Protein AF-A0A2V8DEV4-F1 (afdb_monomer)

Mean predicted aligned error: 8.41 Å

Foldseek 3Di:
DVVVVVVVVVVVVVVVVVVVVVVVVVVVVVVVVVVVVVVVVVVVVVVVVCVPCPVVLVVVQVVQQVQCCDPLALVDVRRQDDPRHGVVVLSCCLRPVQLVVCVSVVHDNVVSVVRSSVVRCPDPSVCVRCVVVD

Structure (mmCIF, N/CA/C/O backbone):
data_AF-A0A2V8DEV4-F1
#
_entry.id   AF-A0A2V8DEV4-F1
#
loop_
_atom_site.group_PDB
_atom_site.id
_atom_site.type_symbol
_atom_site.label_atom_id
_atom_site.label_alt_id
_atom_site.label_comp_id
_atom_site.label_asym_id
_atom_site.label_entity_id
_atom_site.label_seq_id
_atom_site.pdbx_PDB_ins_code
_atom_site.Cartn_x
_atom_site.Cartn_y
_atom_site.Cartn_z
_atom_site.occupancy
_atom_site.B_iso_or_equiv
_atom_site.auth_seq_id
_atom_site.auth_comp_id
_atom_site.auth_asym_id
_atom_site.auth_atom_id
_atom_site.pdbx_PDB_model_num
ATOM 1 N N . MET A 1 1 ? 35.719 10.342 -67.033 1.00 72.50 1 MET A N 1
ATOM 2 C CA . MET A 1 1 ? 36.147 10.046 -65.644 1.00 72.50 1 MET A CA 1
ATOM 3 C C . MET A 1 1 ? 35.084 10.422 -64.614 1.00 72.50 1 MET A C 1
ATOM 5 O O . MET A 1 1 ? 34.779 9.586 -63.777 1.00 72.50 1 MET A O 1
ATOM 9 N N . LEU A 1 2 ? 34.459 11.601 -64.723 1.00 83.81 2 LEU A N 1
ATOM 10 C CA . LEU A 1 2 ? 33.406 12.079 -63.811 1.00 83.81 2 LEU A CA 1
ATOM 11 C C . LEU A 1 2 ? 32.241 11.088 -63.595 1.00 83.81 2 LEU A C 1
ATOM 13 O O . LEU A 1 2 ? 31.864 10.823 -62.462 1.00 83.81 2 LEU A O 1
ATOM 17 N N . THR A 1 3 ? 31.722 10.475 -64.662 1.00 87.44 3 THR A N 1
ATOM 18 C CA . THR A 1 3 ? 30.605 9.511 -64.593 1.00 87.44 3 THR A CA 1
ATOM 19 C C . THR A 1 3 ? 30.926 8.253 -63.786 1.00 87.44 3 THR A C 1
ATOM 21 O O . THR A 1 3 ? 30.073 7.754 -63.060 1.00 87.44 3 THR A O 1
ATOM 24 N N . ARG A 1 4 ? 32.167 7.756 -63.863 1.00 85.31 4 ARG A N 1
ATOM 25 C CA . ARG A 1 4 ? 32.615 6.592 -63.079 1.00 85.31 4 ARG A CA 1
ATOM 26 C C . ARG A 1 4 ? 32.736 6.933 -61.595 1.00 85.31 4 ARG A C 1
ATOM 28 O O . ARG A 1 4 ? 32.325 6.138 -60.761 1.00 85.31 4 ARG A O 1
ATOM 35 N N . ILE A 1 5 ? 33.249 8.123 -61.278 1.00 88.44 5 ILE A N 1
ATOM 36 C CA . ILE A 1 5 ? 33.351 8.618 -59.897 1.00 88.44 5 ILE A CA 1
ATOM 37 C C . ILE A 1 5 ? 31.951 8.781 -59.294 1.00 88.44 5 ILE A C 1
ATOM 39 O O . ILE A 1 5 ? 31.715 8.334 -58.174 1.00 88.44 5 ILE A O 1
ATOM 43 N N . LEU A 1 6 ? 31.009 9.344 -60.059 1.00 90.06 6 LEU A N 1
ATOM 44 C CA . LEU A 1 6 ? 29.625 9.520 -59.620 1.00 90.06 6 LEU A CA 1
ATOM 45 C C . LEU A 1 6 ? 28.948 8.171 -59.325 1.00 90.06 6 LEU A C 1
ATOM 47 O O . LEU A 1 6 ? 28.357 8.005 -58.265 1.00 90.06 6 LEU A O 1
ATOM 51 N N . ALA A 1 7 ? 29.100 7.188 -60.219 1.00 90.69 7 ALA A N 1
ATOM 52 C CA . ALA A 1 7 ? 28.526 5.854 -60.038 1.00 90.69 7 ALA A CA 1
ATOM 53 C C . ALA A 1 7 ? 29.067 5.143 -58.784 1.00 90.69 7 ALA A C 1
ATOM 55 O O . ALA A 1 7 ? 28.300 4.538 -58.036 1.00 90.69 7 ALA A O 1
ATOM 56 N N . VAL A 1 8 ? 30.375 5.253 -58.522 1.00 91.69 8 VAL A N 1
ATOM 57 C CA . VAL A 1 8 ? 31.002 4.685 -57.317 1.00 91.69 8 VAL A CA 1
ATOM 58 C C . VAL A 1 8 ? 30.501 5.388 -56.054 1.00 91.69 8 VAL A C 1
ATOM 60 O O . VAL A 1 8 ? 30.149 4.718 -55.085 1.00 91.69 8 VAL A O 1
ATOM 63 N N . ALA A 1 9 ? 30.407 6.720 -56.066 1.00 92.56 9 ALA A N 1
ATOM 64 C CA . ALA A 1 9 ? 29.888 7.481 -54.932 1.00 92.56 9 ALA A CA 1
ATOM 65 C C . ALA A 1 9 ? 28.433 7.099 -54.605 1.00 92.56 9 ALA A C 1
ATOM 67 O O . ALA A 1 9 ? 28.107 6.861 -53.443 1.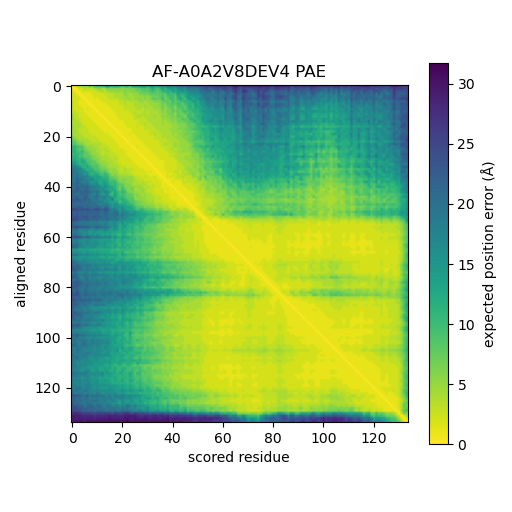00 92.56 9 ALA A O 1
ATOM 68 N N . THR A 1 10 ? 27.571 6.962 -55.618 1.00 93.44 10 THR A N 1
ATOM 69 C CA . THR A 1 10 ? 26.180 6.524 -55.429 1.00 93.44 10 THR A CA 1
ATOM 70 C C . THR A 1 10 ? 26.098 5.106 -54.864 1.00 93.44 10 THR A C 1
ATOM 72 O O . THR A 1 10 ? 25.320 4.870 -53.941 1.00 93.44 10 THR A O 1
ATOM 75 N N . ALA A 1 11 ? 26.916 4.171 -55.358 1.00 93.88 11 ALA A N 1
ATOM 76 C CA . ALA A 1 11 ? 26.943 2.800 -54.848 1.00 93.88 11 ALA A CA 1
ATOM 77 C C . ALA A 1 11 ? 27.377 2.736 -53.372 1.00 93.88 11 ALA A C 1
ATOM 79 O O . ALA A 1 11 ? 26.764 2.022 -52.578 1.00 93.88 11 ALA A O 1
ATOM 80 N N . LEU A 1 12 ? 28.388 3.521 -52.985 1.00 95.12 12 LEU A N 1
ATOM 81 C CA . LEU A 1 12 ? 28.853 3.605 -51.597 1.00 95.12 12 LEU A CA 1
ATOM 82 C C . LEU A 1 12 ? 27.796 4.214 -50.670 1.00 95.12 12 LEU A C 1
ATOM 84 O O . LEU A 1 12 ? 27.570 3.695 -49.578 1.00 95.12 12 LEU A O 1
ATOM 88 N N . LEU A 1 13 ? 27.115 5.276 -51.110 1.00 95.44 13 LEU A N 1
ATOM 89 C CA . LEU A 1 13 ? 26.024 5.883 -50.346 1.00 95.44 13 LEU A CA 1
ATOM 90 C C . LEU A 1 13 ? 24.847 4.916 -50.180 1.00 95.44 13 LEU A C 1
ATOM 92 O O . LEU A 1 13 ? 24.325 4.786 -49.077 1.00 95.44 13 LEU A O 1
ATOM 96 N N . ALA A 1 14 ? 24.466 4.190 -51.234 1.00 94.81 14 ALA A N 1
ATOM 97 C CA . ALA A 1 14 ? 23.411 3.182 -51.155 1.00 94.81 14 ALA A CA 1
ATOM 98 C C . ALA A 1 14 ? 23.776 2.055 -50.173 1.00 94.81 14 ALA A C 1
ATOM 100 O O . ALA A 1 14 ? 22.964 1.693 -49.321 1.00 94.81 14 ALA A O 1
ATOM 101 N N . ALA A 1 15 ? 25.014 1.552 -50.229 1.00 94.75 15 ALA A N 1
ATOM 102 C CA . ALA A 1 15 ? 25.507 0.548 -49.288 1.00 94.75 15 ALA A CA 1
ATOM 103 C C . ALA A 1 15 ? 25.506 1.065 -47.838 1.00 94.75 15 ALA A C 1
ATOM 105 O O . ALA A 1 15 ? 25.095 0.346 -46.925 1.00 94.75 15 ALA A O 1
ATOM 106 N N . LEU A 1 16 ? 25.903 2.325 -47.624 1.00 95.56 16 LEU A N 1
ATOM 107 C CA . LEU A 1 16 ? 25.873 2.963 -46.309 1.00 95.56 16 LEU A CA 1
ATOM 108 C C . LEU A 1 16 ? 24.441 3.095 -45.773 1.00 95.56 16 LEU A C 1
ATOM 110 O O . LEU A 1 16 ? 24.205 2.781 -44.608 1.00 95.56 16 LEU A O 1
ATOM 114 N N . VAL A 1 17 ? 23.481 3.504 -46.608 1.00 95.88 17 VAL A N 1
ATOM 115 C CA . VAL A 1 17 ? 22.063 3.619 -46.224 1.00 95.88 17 VAL A CA 1
ATOM 116 C C . VAL A 1 17 ? 21.491 2.257 -45.837 1.00 95.88 17 VAL A C 1
ATOM 118 O O . VAL A 1 17 ? 20.860 2.144 -44.788 1.00 95.88 17 VAL A O 1
ATOM 121 N N . VAL A 1 18 ? 21.757 1.208 -46.621 1.00 94.69 18 VAL A N 1
ATOM 122 C CA . VAL A 1 18 ? 21.321 -0.162 -46.295 1.00 94.69 18 VAL A CA 1
ATOM 123 C C . VAL A 1 18 ? 21.946 -0.636 -44.980 1.00 94.69 18 VAL A C 1
ATOM 125 O O . VAL A 1 18 ? 21.253 -1.189 -44.125 1.00 94.69 18 VAL A O 1
ATOM 128 N N . HIS A 1 19 ? 23.238 -0.372 -44.771 1.00 94.75 19 HIS A N 1
ATOM 129 C CA . HIS A 1 19 ? 23.916 -0.710 -43.523 1.00 94.75 19 HIS A CA 1
ATOM 130 C C . HIS A 1 19 ? 23.305 0.022 -42.317 1.00 94.75 19 HIS A C 1
ATOM 132 O O . HIS A 1 19 ? 23.041 -0.599 -41.286 1.00 94.75 19 HIS A O 1
ATOM 138 N N . GLN A 1 20 ? 23.031 1.323 -42.446 1.00 93.94 20 GLN A N 1
ATOM 139 C CA . GLN A 1 20 ? 22.394 2.111 -41.390 1.00 93.94 20 GLN A CA 1
ATOM 140 C C . GLN A 1 20 ? 20.964 1.649 -41.108 1.00 93.94 20 GLN A C 1
ATOM 142 O O . GLN A 1 20 ? 20.600 1.510 -39.942 1.00 93.94 20 GLN A O 1
ATOM 147 N N . TYR A 1 21 ? 20.178 1.350 -42.141 1.00 94.38 21 TYR A N 1
ATOM 148 C CA . TYR A 1 21 ? 18.816 0.840 -41.995 1.00 94.38 21 TYR A CA 1
ATOM 149 C C . TYR A 1 21 ? 18.790 -0.470 -41.198 1.00 94.38 21 TYR A C 1
ATOM 151 O O . TYR A 1 21 ? 18.071 -0.581 -40.203 1.00 94.38 21 T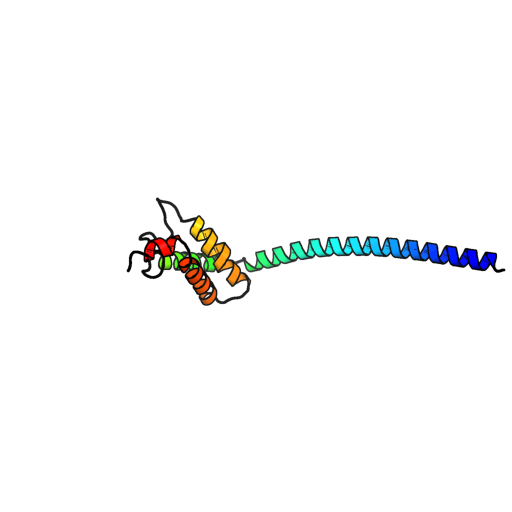YR A O 1
ATOM 159 N N . ASN A 1 22 ? 19.654 -1.421 -41.562 1.00 95.00 22 ASN A N 1
ATOM 160 C CA . ASN A 1 22 ? 19.776 -2.695 -40.854 1.00 95.00 22 ASN A CA 1
ATOM 161 C C . ASN A 1 22 ? 20.258 -2.502 -39.410 1.00 95.00 22 ASN A C 1
ATOM 163 O O . ASN A 1 22 ? 19.738 -3.133 -38.490 1.00 95.00 22 ASN A O 1
ATOM 167 N N . ARG A 1 23 ? 21.217 -1.594 -39.185 1.00 95.69 23 ARG A N 1
ATOM 168 C CA . ARG A 1 23 ? 21.706 -1.268 -37.839 1.00 95.69 23 ARG A CA 1
ATOM 169 C C . ARG A 1 23 ? 20.600 -0.676 -36.966 1.00 95.69 23 ARG A C 1
ATOM 171 O O . ARG A 1 23 ? 20.472 -1.079 -35.815 1.00 95.69 23 ARG A O 1
ATOM 178 N N . ILE A 1 24 ? 19.786 0.234 -37.501 1.00 94.50 24 ILE A N 1
ATOM 179 C CA . ILE A 1 24 ? 18.646 0.822 -36.782 1.00 94.50 24 ILE A CA 1
ATOM 180 C C . ILE A 1 24 ? 17.601 -0.251 -36.467 1.00 94.50 24 ILE A C 1
ATOM 182 O O . ILE A 1 24 ? 17.105 -0.294 -35.343 1.00 94.50 24 ILE A O 1
ATOM 186 N N . GLY A 1 25 ? 17.297 -1.137 -37.420 1.00 93.38 25 GLY A N 1
ATOM 187 C CA . GLY A 1 25 ? 16.401 -2.273 -37.196 1.00 93.38 25 GLY A CA 1
ATOM 188 C C . GLY A 1 25 ? 16.878 -3.162 -36.045 1.00 93.38 25 GLY A C 1
ATOM 189 O O . GLY A 1 25 ? 16.132 -3.399 -35.097 1.00 93.38 25 GLY A O 1
ATOM 190 N N . ASN A 1 26 ? 18.151 -3.562 -36.070 1.00 94.62 26 ASN A N 1
ATOM 191 C CA . ASN A 1 26 ? 18.749 -4.380 -35.013 1.00 94.62 26 ASN A CA 1
ATOM 192 C C . ASN A 1 26 ? 18.761 -3.673 -33.652 1.00 94.62 26 ASN A C 1
ATOM 194 O O . ASN A 1 26 ? 18.438 -4.295 -32.644 1.00 94.62 26 ASN A O 1
ATOM 198 N N . LEU A 1 27 ? 19.091 -2.379 -33.608 1.00 94.06 27 LEU A N 1
ATOM 199 C CA . LEU A 1 27 ? 19.072 -1.602 -32.365 1.00 94.06 27 LEU A CA 1
ATOM 200 C C . LEU A 1 27 ? 17.662 -1.517 -31.771 1.00 94.06 27 LEU A C 1
ATOM 202 O O . LEU A 1 27 ? 17.499 -1.689 -30.568 1.00 94.06 27 LEU A O 1
ATOM 206 N N . ARG A 1 28 ? 16.632 -1.312 -32.601 1.00 94.62 28 ARG A N 1
ATOM 207 C CA . ARG A 1 28 ? 15.234 -1.296 -32.142 1.00 94.62 28 ARG A CA 1
ATOM 208 C C . ARG A 1 28 ? 14.812 -2.638 -31.548 1.00 94.62 28 ARG A C 1
ATOM 210 O O . ARG A 1 28 ? 14.166 -2.655 -30.506 1.00 94.62 28 ARG A O 1
ATOM 217 N N . LEU A 1 29 ? 15.210 -3.747 -32.174 1.00 93.88 29 LEU A N 1
ATOM 218 C CA . LEU A 1 29 ? 14.944 -5.088 -31.646 1.00 93.88 29 LEU A CA 1
ATOM 219 C C . LEU A 1 29 ? 15.658 -5.330 -30.309 1.00 93.88 29 LEU A C 1
ATOM 221 O O . LEU A 1 29 ? 15.059 -5.884 -29.392 1.00 93.88 29 LEU A O 1
ATOM 225 N N . GLN A 1 30 ? 16.910 -4.883 -30.174 1.00 94.00 30 GLN A N 1
ATOM 226 C CA . GLN A 1 30 ? 17.661 -4.994 -28.921 1.00 94.00 30 GLN A CA 1
ATOM 227 C C . GLN A 1 30 ? 17.034 -4.170 -27.793 1.00 94.00 30 GLN A C 1
ATOM 229 O O . GLN A 1 30 ? 16.939 -4.672 -26.679 1.00 94.00 30 GLN A O 1
ATOM 234 N N . ILE A 1 31 ? 16.572 -2.947 -28.077 1.00 93.94 31 ILE A N 1
ATOM 235 C CA . ILE A 1 31 ? 15.875 -2.105 -27.091 1.00 93.94 31 ILE A CA 1
ATOM 236 C C . ILE A 1 31 ? 14.588 -2.790 -26.628 1.00 93.94 31 ILE A C 1
ATOM 238 O O . ILE A 1 31 ? 14.403 -2.964 -25.430 1.00 93.94 31 ILE A O 1
ATOM 242 N N . ALA A 1 32 ? 13.749 -3.261 -27.556 1.00 92.88 32 ALA A N 1
ATOM 243 C CA . ALA A 1 32 ? 12.507 -3.949 -27.203 1.00 92.88 32 ALA A CA 1
ATOM 244 C C . ALA A 1 32 ? 12.761 -5.209 -26.351 1.00 92.88 32 ALA A C 1
ATOM 246 O O . ALA A 1 32 ? 12.056 -5.464 -25.375 1.00 92.88 32 ALA A O 1
ATOM 247 N N . ALA A 1 33 ? 13.798 -5.986 -26.684 1.00 92.88 33 ALA A N 1
ATOM 248 C CA . ALA A 1 33 ? 14.194 -7.152 -25.900 1.00 92.88 33 ALA A CA 1
ATOM 249 C C . ALA A 1 33 ? 14.741 -6.773 -24.511 1.00 92.88 33 ALA A C 1
ATOM 251 O O . ALA A 1 33 ? 14.443 -7.454 -23.529 1.00 92.88 33 ALA A O 1
ATOM 252 N N . ALA A 1 34 ? 15.518 -5.690 -24.417 1.00 91.81 34 ALA A N 1
ATOM 253 C CA . ALA A 1 34 ? 16.065 -5.187 -23.160 1.00 91.81 34 ALA A CA 1
ATOM 254 C C . ALA A 1 34 ? 14.976 -4.622 -22.236 1.00 91.81 34 ALA A C 1
ATOM 256 O O . ALA A 1 34 ? 15.014 -4.859 -21.035 1.00 91.81 34 ALA A O 1
ATOM 257 N N . GLU A 1 35 ? 13.978 -3.923 -22.773 1.00 90.69 35 GLU A N 1
ATOM 258 C CA . GLU A 1 35 ? 12.831 -3.439 -21.997 1.00 90.69 35 GLU A CA 1
ATOM 259 C C . GLU A 1 35 ? 12.000 -4.605 -21.445 1.00 90.69 35 GLU A C 1
ATOM 261 O O . GLU A 1 35 ? 11.638 -4.613 -20.266 1.00 90.69 35 GLU A O 1
ATOM 266 N N . ALA A 1 36 ? 11.750 -5.628 -22.269 1.00 89.19 36 ALA A N 1
ATOM 267 C CA . ALA A 1 36 ? 11.038 -6.827 -21.839 1.00 89.19 36 ALA A CA 1
ATOM 268 C C . ALA A 1 36 ? 11.796 -7.581 -20.731 1.00 89.19 36 ALA A C 1
ATOM 270 O O . ALA A 1 36 ? 11.193 -7.989 -19.735 1.00 89.19 36 ALA A O 1
ATOM 271 N N . SER A 1 37 ? 13.117 -7.740 -20.869 1.00 90.94 37 SER A N 1
ATOM 272 C CA . SER A 1 37 ? 13.939 -8.409 -19.856 1.00 90.94 37 SER A CA 1
ATOM 273 C C . SER A 1 37 ? 14.062 -7.584 -18.575 1.00 90.94 37 SER A C 1
ATOM 275 O O . SER A 1 37 ? 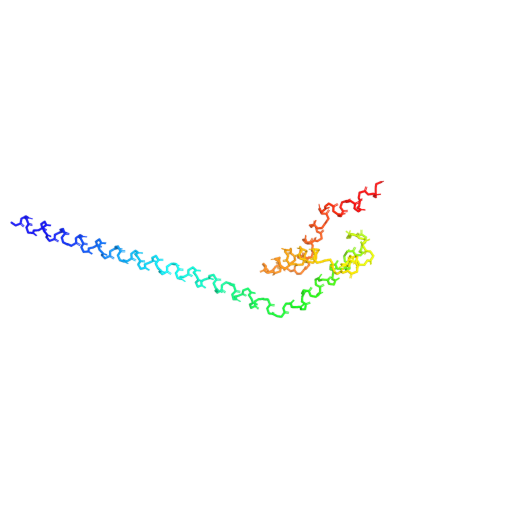13.924 -8.146 -17.490 1.00 90.94 37 SER A O 1
ATOM 277 N N . ALA A 1 38 ? 14.223 -6.263 -18.679 1.00 89.56 38 ALA A N 1
ATOM 278 C CA . ALA A 1 38 ? 14.249 -5.358 -17.534 1.00 89.56 38 ALA A CA 1
ATOM 279 C C . ALA A 1 38 ? 12.932 -5.407 -16.746 1.00 89.56 38 ALA A C 1
ATOM 281 O O . ALA A 1 38 ? 12.953 -5.471 -15.519 1.00 89.56 38 ALA A O 1
ATOM 282 N N . GLY A 1 39 ? 11.783 -5.454 -17.431 1.00 88.25 39 GLY A N 1
ATOM 283 C CA . GLY A 1 39 ? 10.480 -5.599 -16.780 1.00 88.25 39 GLY A CA 1
ATOM 284 C C . GLY A 1 39 ? 10.330 -6.919 -16.016 1.00 88.25 39 GLY A C 1
ATOM 285 O O . GLY A 1 39 ? 9.811 -6.935 -14.899 1.00 88.25 39 GLY A O 1
ATOM 286 N N . LEU A 1 40 ? 10.810 -8.029 -16.586 1.00 88.94 40 LEU A N 1
ATOM 287 C CA . LEU A 1 40 ? 10.814 -9.333 -15.914 1.00 88.94 40 LEU A CA 1
ATOM 288 C C . LEU A 1 40 ? 11.765 -9.355 -14.710 1.00 88.94 40 LEU A C 1
ATOM 290 O O . LEU A 1 40 ? 11.379 -9.827 -13.644 1.00 88.94 40 LEU A O 1
ATOM 294 N N . GLN A 1 41 ? 12.969 -8.800 -14.856 1.00 89.94 41 GLN A N 1
ATOM 295 C CA . GLN A 1 41 ? 13.951 -8.700 -13.773 1.00 89.94 41 GLN A CA 1
ATOM 296 C C . GLN A 1 41 ? 13.441 -7.824 -12.627 1.00 89.94 41 GLN A C 1
ATOM 298 O O . GLN A 1 41 ? 13.548 -8.216 -11.471 1.00 89.94 41 GLN A O 1
ATOM 303 N N . ALA A 1 42 ? 12.820 -6.682 -12.930 1.00 87.94 42 ALA A N 1
ATOM 304 C CA . ALA A 1 42 ? 12.224 -5.818 -11.915 1.00 87.94 42 ALA A CA 1
ATOM 305 C C . ALA A 1 42 ? 11.137 -6.549 -11.112 1.00 87.94 42 ALA A C 1
ATOM 307 O O . ALA A 1 42 ? 11.098 -6.443 -9.890 1.00 87.94 42 ALA A O 1
ATOM 308 N N . ARG A 1 43 ? 10.281 -7.337 -11.776 1.00 85.75 43 ARG A N 1
ATOM 309 C CA . ARG A 1 43 ? 9.264 -8.152 -11.089 1.00 85.75 43 ARG A CA 1
ATOM 310 C C . ARG A 1 43 ? 9.877 -9.252 -10.229 1.00 85.75 43 ARG A C 1
ATOM 312 O O . ARG A 1 43 ? 9.378 -9.476 -9.134 1.00 85.75 43 ARG A O 1
ATOM 319 N N . ALA A 1 44 ? 10.933 -9.909 -10.706 1.00 87.50 44 ALA A N 1
ATOM 320 C CA . ALA A 1 44 ? 11.647 -10.923 -9.935 1.00 87.50 44 ALA A CA 1
ATOM 321 C C . ALA A 1 44 ? 12.265 -10.319 -8.667 1.00 87.50 44 ALA A C 1
ATOM 323 O O . ALA A 1 44 ? 12.030 -10.829 -7.584 1.00 87.50 44 ALA A O 1
ATOM 324 N N . LEU A 1 45 ? 12.931 -9.166 -8.777 1.00 87.38 45 LEU A N 1
ATOM 325 C CA . LEU A 1 45 ? 13.484 -8.454 -7.620 1.00 87.38 45 LEU A CA 1
ATOM 326 C C . LEU A 1 45 ? 12.405 -8.060 -6.603 1.00 87.38 45 LEU A C 1
ATOM 328 O O . LEU A 1 45 ? 12.622 -8.170 -5.399 1.00 87.38 45 LEU A O 1
ATOM 332 N N . VAL A 1 46 ? 11.233 -7.615 -7.071 1.00 85.00 46 VAL A N 1
ATOM 333 C CA . VAL A 1 46 ? 10.099 -7.339 -6.179 1.00 85.00 46 VAL A CA 1
ATOM 334 C C . VAL A 1 46 ? 9.611 -8.629 -5.517 1.00 85.00 46 VAL A C 1
ATOM 336 O O . VAL A 1 46 ? 9.424 -8.632 -4.306 1.00 85.00 46 VAL A O 1
ATOM 339 N N . ALA A 1 47 ? 9.447 -9.725 -6.260 1.00 84.19 47 ALA A N 1
ATOM 340 C CA . ALA A 1 47 ? 9.031 -11.010 -5.696 1.00 84.19 47 ALA A CA 1
ATOM 341 C C . ALA A 1 47 ? 10.025 -11.529 -4.642 1.00 84.19 47 ALA A C 1
ATOM 343 O O . ALA A 1 47 ? 9.600 -11.910 -3.555 1.00 84.19 47 ALA A O 1
ATOM 344 N N . ASP A 1 48 ? 11.327 -11.442 -4.914 1.00 85.38 48 ASP A N 1
ATOM 345 C CA . ASP A 1 48 ? 12.387 -11.799 -3.967 1.00 85.38 48 ASP A CA 1
ATOM 346 C C . ASP A 1 48 ? 12.334 -10.905 -2.718 1.00 85.38 48 ASP A C 1
ATOM 348 O O . ASP A 1 48 ? 12.466 -11.384 -1.596 1.00 85.38 48 ASP A O 1
ATOM 352 N N . SER A 1 49 ? 12.047 -9.605 -2.875 1.00 80.62 49 SER A N 1
ATOM 353 C CA . SER A 1 49 ? 11.866 -8.697 -1.729 1.00 80.62 49 SER A CA 1
ATOM 354 C C . SER A 1 49 ? 10.636 -9.026 -0.870 1.00 80.62 49 SER A C 1
ATOM 356 O O . SER A 1 49 ? 10.572 -8.632 0.299 1.00 80.62 49 SER A O 1
ATOM 358 N N . MET A 1 50 ? 9.660 -9.744 -1.443 1.00 82.19 50 MET A N 1
ATOM 359 C CA . MET A 1 50 ? 8.465 -10.216 -0.743 1.00 82.19 50 MET A CA 1
ATOM 360 C C . MET A 1 50 ? 8.690 -11.544 -0.011 1.00 82.19 50 MET A C 1
ATOM 362 O O . MET A 1 50 ? 7.885 -11.903 0.855 1.00 82.19 50 MET A O 1
ATOM 366 N N . GLU A 1 51 ? 9.771 -12.268 -0.308 1.00 80.56 51 GLU A N 1
ATOM 367 C CA . GLU A 1 51 ? 10.100 -13.506 0.389 1.00 80.56 51 GLU A CA 1
ATOM 368 C C . GLU A 1 51 ? 10.320 -13.231 1.888 1.00 80.56 51 GLU A C 1
ATOM 370 O O . GLU A 1 51 ? 11.020 -12.304 2.290 1.00 80.56 51 GLU A O 1
ATOM 375 N N . GLY A 1 52 ? 9.647 -13.999 2.748 1.00 78.19 52 GLY A N 1
ATOM 376 C CA . GLY A 1 52 ? 9.721 -13.817 4.202 1.00 78.19 52 GLY A CA 1
ATOM 377 C C . GLY A 1 52 ? 8.914 -12.638 4.774 1.00 78.19 52 GLY A C 1
ATOM 378 O O . GLY A 1 52 ? 8.844 -12.504 5.997 1.00 78.19 52 GLY A O 1
ATOM 379 N N . GLN A 1 53 ? 8.223 -11.836 3.951 1.00 84.81 53 GLN A N 1
ATOM 380 C CA . GLN A 1 53 ? 7.430 -10.684 4.425 1.00 84.81 53 GLN A CA 1
ATOM 381 C C . GLN A 1 53 ? 6.145 -11.059 5.177 1.00 84.81 53 GLN A C 1
ATOM 383 O O . GLN A 1 53 ? 5.509 -10.198 5.785 1.00 84.81 53 GLN A O 1
ATOM 388 N N . GLY A 1 54 ? 5.751 -12.337 5.189 1.00 88.94 54 GLY A N 1
ATOM 389 C CA . GLY A 1 54 ? 4.521 -12.791 5.850 1.00 88.94 54 GLY A CA 1
ATOM 390 C C . GLY A 1 54 ? 4.435 -12.377 7.325 1.00 88.94 54 GLY A C 1
ATOM 391 O O . GLY A 1 54 ? 3.389 -11.910 7.775 1.00 88.94 54 GLY A O 1
ATOM 392 N N . ALA A 1 55 ? 5.550 -12.455 8.059 1.00 91.69 55 ALA A N 1
ATOM 393 C CA . ALA A 1 55 ? 5.602 -12.037 9.460 1.00 91.69 55 ALA A CA 1
ATOM 394 C C . ALA A 1 55 ? 5.415 -10.521 9.630 1.00 91.69 55 ALA A C 1
ATOM 396 O O . ALA A 1 55 ? 4.826 -10.079 10.615 1.00 91.69 55 ALA A O 1
ATOM 397 N N . GLU A 1 56 ? 5.910 -9.717 8.688 1.00 92.69 56 GLU A N 1
ATOM 398 C CA . GLU A 1 56 ? 5.703 -8.271 8.703 1.00 92.69 56 GLU A CA 1
ATOM 399 C C . GLU A 1 56 ? 4.241 -7.923 8.414 1.00 92.69 56 GLU A C 1
ATOM 401 O O . GLU A 1 56 ? 3.633 -7.165 9.166 1.00 92.69 56 GLU A O 1
ATOM 406 N N . MET A 1 57 ? 3.645 -8.541 7.392 1.00 94.12 57 MET A N 1
ATOM 407 C CA . MET A 1 57 ? 2.237 -8.318 7.052 1.00 94.12 57 MET A CA 1
ATOM 408 C C . MET A 1 57 ? 1.310 -8.724 8.198 1.00 94.12 57 MET A C 1
ATOM 410 O O . MET A 1 57 ? 0.355 -8.013 8.503 1.00 94.12 57 MET A O 1
ATOM 414 N N . GLN A 1 58 ? 1.612 -9.826 8.889 1.00 95.00 58 GLN A N 1
ATOM 415 C CA . GLN A 1 58 ? 0.868 -10.236 10.078 1.00 95.00 58 GLN A CA 1
ATOM 416 C C . GLN A 1 58 ? 0.951 -9.191 11.200 1.00 95.00 58 GLN A C 1
ATOM 418 O O . GLN A 1 58 ? -0.077 -8.863 11.794 1.00 95.00 58 GLN A O 1
ATOM 423 N N . ARG A 1 59 ? 2.141 -8.638 11.479 1.00 95.56 59 ARG A N 1
ATOM 424 C CA . ARG A 1 59 ? 2.296 -7.561 12.473 1.00 95.56 59 ARG A CA 1
ATOM 425 C C . ARG A 1 59 ? 1.551 -6.295 12.060 1.00 95.56 59 ARG A C 1
ATOM 427 O O . ARG A 1 59 ? 0.900 -5.691 12.907 1.00 95.56 59 ARG A O 1
ATOM 434 N N . ALA A 1 60 ? 1.595 -5.930 10.780 1.00 97.00 60 ALA A N 1
ATOM 435 C CA . ALA A 1 60 ? 0.872 -4.778 10.251 1.00 97.00 60 ALA A CA 1
ATOM 436 C C . ALA A 1 60 ? -0.651 -4.948 10.383 1.00 97.00 60 ALA A C 1
ATOM 438 O O . ALA A 1 60 ? -1.330 -4.030 10.835 1.00 97.00 60 ALA A O 1
ATOM 439 N N . MET A 1 61 ? -1.192 -6.131 10.071 1.00 97.31 61 MET A N 1
ATOM 440 C CA . MET A 1 61 ? -2.619 -6.433 10.252 1.00 97.31 61 MET A CA 1
ATOM 441 C C . MET A 1 61 ? -3.037 -6.418 11.727 1.00 97.31 61 MET A C 1
ATOM 443 O O . MET A 1 61 ? -4.084 -5.864 12.055 1.00 97.31 61 MET A O 1
ATOM 447 N N . ALA A 1 62 ? -2.224 -6.987 12.623 1.00 97.25 62 ALA A N 1
ATOM 448 C CA . ALA A 1 62 ? -2.493 -6.959 14.061 1.00 97.25 62 ALA A CA 1
ATOM 449 C C . ALA A 1 62 ? -2.499 -5.522 14.605 1.00 97.25 62 ALA A C 1
ATOM 451 O O . ALA A 1 62 ? -3.440 -5.116 15.283 1.00 97.25 62 ALA A O 1
ATOM 452 N N . TRP A 1 63 ? -1.500 -4.723 14.226 1.00 97.81 63 TRP A N 1
ATOM 453 C CA . TRP A 1 63 ? -1.436 -3.306 14.571 1.00 97.81 63 TRP A CA 1
ATOM 454 C C . TRP A 1 63 ? -2.648 -2.525 14.043 1.00 97.81 63 TRP A C 1
ATOM 456 O O . TRP A 1 63 ? -3.249 -1.750 14.784 1.00 97.81 63 TRP A O 1
ATOM 466 N N . LEU A 1 64 ? -3.045 -2.747 12.787 1.00 97.88 64 LEU A N 1
ATOM 467 C CA . LEU A 1 64 ? -4.191 -2.064 12.184 1.00 97.88 64 LEU A CA 1
ATOM 468 C C . LEU A 1 64 ? -5.501 -2.428 12.897 1.00 97.88 64 LEU A C 1
ATOM 470 O O . LEU A 1 64 ? -6.331 -1.553 13.143 1.00 97.88 64 LEU A O 1
ATOM 474 N N . ASN A 1 65 ? -5.666 -3.697 13.276 1.00 97.62 65 ASN A N 1
ATOM 475 C CA . ASN A 1 65 ? -6.784 -4.147 14.099 1.00 97.62 65 ASN A CA 1
ATOM 476 C C . ASN A 1 65 ? -6.847 -3.399 15.437 1.00 97.62 65 ASN A C 1
ATOM 478 O O . ASN A 1 65 ? -7.922 -2.943 15.831 1.00 97.62 65 ASN A O 1
ATOM 482 N N . ASP A 1 66 ? -5.713 -3.248 16.116 1.00 97.50 66 ASP A N 1
ATOM 483 C CA . ASP A 1 66 ? -5.656 -2.560 17.406 1.00 97.50 66 ASP A CA 1
ATOM 484 C C 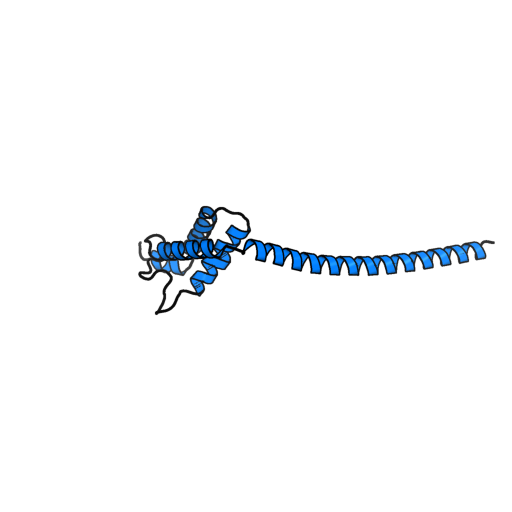. ASP A 1 66 ? -5.912 -1.057 17.247 1.00 97.50 66 ASP A C 1
ATOM 486 O O . ASP A 1 66 ? -6.665 -0.467 18.026 1.00 97.50 66 ASP A O 1
ATOM 490 N N . PHE A 1 67 ? -5.380 -0.446 16.185 1.00 97.06 67 PHE A N 1
ATOM 491 C CA . PHE A 1 67 ? -5.674 0.940 15.838 1.00 97.06 67 PHE A CA 1
ATOM 492 C C . PHE A 1 67 ? -7.170 1.145 15.581 1.00 97.06 67 PHE A C 1
ATOM 494 O O . PHE A 1 67 ? -7.761 2.074 16.117 1.00 97.06 67 PHE A O 1
ATOM 501 N N . TYR A 1 68 ? -7.831 0.251 14.842 1.00 96.00 68 TYR A N 1
ATOM 502 C CA . TYR A 1 68 ? -9.271 0.349 14.572 1.00 96.00 68 TYR A CA 1
ATOM 503 C C . TYR A 1 68 ? -10.131 0.304 15.837 1.00 96.00 68 TYR A C 1
ATOM 505 O O . TYR A 1 68 ? -11.202 0.912 15.858 1.00 96.00 68 TYR A O 1
ATOM 513 N N . LYS A 1 69 ? -9.665 -0.384 16.883 1.00 96.19 69 LYS A N 1
ATOM 514 C CA . LYS A 1 69 ? -10.333 -0.466 18.190 1.00 96.19 69 LYS A CA 1
ATOM 515 C C . LYS A 1 69 ? -10.074 0.754 19.072 1.00 96.19 69 LYS A C 1
ATOM 517 O O . LYS A 1 69 ? -10.828 0.990 20.015 1.00 96.19 69 LYS A O 1
ATOM 522 N N . SER A 1 70 ? -9.018 1.516 18.798 1.00 95.69 70 SER A N 1
ATOM 523 C CA . SER A 1 70 ? -8.573 2.602 19.666 1.00 95.69 70 SER A CA 1
ATOM 524 C C . SER A 1 70 ? -9.470 3.850 19.565 1.00 95.69 70 SER A C 1
ATOM 52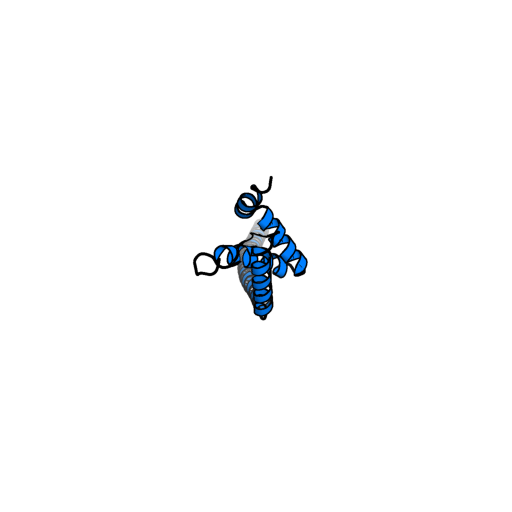6 O O . SER A 1 70 ? -10.180 4.029 18.568 1.00 95.69 70 SER A O 1
ATOM 528 N N . PRO A 1 71 ? -9.411 4.756 20.566 1.00 93.31 71 PRO A N 1
ATOM 529 C CA . PRO A 1 71 ? -10.084 6.057 20.516 1.00 93.31 71 PRO A CA 1
ATOM 530 C C . PRO A 1 71 ? -9.654 6.933 19.335 1.00 93.31 71 PRO A C 1
ATOM 532 O O . PRO A 1 71 ? -10.418 7.782 18.892 1.00 93.31 71 PRO A O 1
ATOM 535 N N . GLU A 1 72 ? -8.429 6.733 18.849 1.00 92.00 72 GLU A N 1
ATOM 536 C CA . GLU A 1 72 ? -7.801 7.528 17.791 1.00 92.00 72 GLU A CA 1
ATOM 537 C C . GLU A 1 72 ? -8.090 6.979 16.385 1.00 92.00 72 GLU A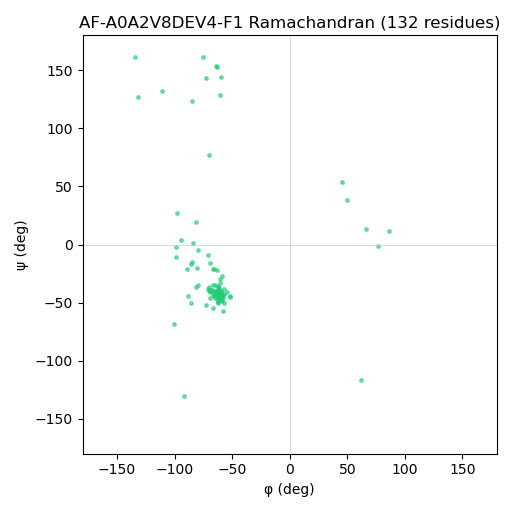 C 1
ATOM 539 O O . GLU A 1 72 ? -7.947 7.712 15.401 1.00 92.00 72 GLU A O 1
ATOM 544 N N . GLY A 1 73 ? -8.458 5.697 16.288 1.00 93.75 73 GLY A N 1
ATOM 545 C CA . GLY A 1 73 ? -8.811 5.016 15.044 1.00 93.75 73 GLY A CA 1
ATOM 546 C C . GLY A 1 73 ? -10.301 5.083 14.748 1.00 93.75 73 GLY A C 1
ATOM 547 O O . GLY A 1 73 ? -10.872 6.161 14.750 1.00 93.75 73 GLY A O 1
ATOM 548 N N . LEU A 1 74 ? -10.946 3.956 14.435 1.00 93.00 74 LEU A N 1
ATOM 549 C CA . LEU A 1 74 ? -12.364 3.924 14.030 1.00 93.00 74 LEU A CA 1
ATOM 550 C C . LEU A 1 74 ? -13.324 3.552 15.171 1.00 93.00 74 LEU A C 1
ATOM 552 O O . LEU A 1 74 ? -14.542 3.548 14.978 1.00 93.00 74 LEU A O 1
ATOM 556 N N . GLN A 1 75 ? -12.794 3.258 16.363 1.00 93.62 75 GLN A N 1
ATOM 557 C CA . GLN A 1 75 ? -13.549 2.827 17.544 1.00 93.62 75 GLN A CA 1
ATOM 558 C C . GLN A 1 75 ? -14.529 1.680 17.232 1.00 93.62 75 GLN A C 1
ATOM 560 O O . GLN A 1 75 ? -15.672 1.658 17.705 1.00 93.62 75 GLN A O 1
ATOM 565 N N . ARG A 1 76 ? -14.104 0.744 16.379 1.00 91.81 76 ARG A N 1
ATOM 566 C CA . ARG A 1 76 ? -14.860 -0.469 16.057 1.00 91.81 76 ARG A CA 1
ATOM 567 C C . ARG A 1 76 ? -14.551 -1.513 17.123 1.00 91.81 76 ARG A C 1
ATOM 569 O O . ARG A 1 76 ? -13.389 -1.863 17.291 1.00 91.81 76 ARG A O 1
ATOM 576 N N . SER A 1 77 ? -15.562 -2.043 17.812 1.00 91.88 77 SER A N 1
ATOM 577 C CA . SER A 1 77 ? -15.357 -3.045 18.876 1.00 91.88 77 SER A CA 1
ATOM 578 C C . SER A 1 77 ? -14.602 -4.285 18.382 1.00 91.88 77 SER A C 1
ATOM 580 O O . SER A 1 77 ? -13.716 -4.793 19.067 1.00 91.88 77 SER A O 1
ATOM 582 N N . GLU A 1 78 ? -14.891 -4.712 17.153 1.00 93.38 78 GLU A N 1
ATOM 583 C CA . GLU A 1 78 ? -14.279 -5.886 16.522 1.00 93.38 78 GLU A CA 1
ATOM 584 C C . GLU A 1 78 ? -13.057 -5.557 15.643 1.00 93.38 78 GLU A C 1
ATOM 586 O O . GLU A 1 78 ? -12.471 -6.447 15.035 1.00 93.38 78 GLU A O 1
ATOM 591 N N . GLY A 1 79 ? -12.620 -4.293 15.583 1.00 94.06 79 GLY A N 1
ATOM 592 C CA . GLY A 1 79 ? -11.457 -3.887 14.789 1.00 94.06 79 GLY A CA 1
ATOM 593 C C . GLY A 1 79 ? -11.636 -4.146 13.290 1.00 94.06 79 GLY A C 1
ATOM 594 O O . GLY A 1 79 ? -12.510 -3.551 12.655 1.00 94.06 79 GLY A O 1
ATOM 595 N N . LEU A 1 80 ? -10.797 -5.025 12.731 1.00 95.31 80 LEU A N 1
ATOM 596 C CA . LEU A 1 80 ? -10.821 -5.431 11.316 1.00 95.31 80 LEU A CA 1
ATOM 597 C C . LEU A 1 80 ? -11.875 -6.507 10.998 1.00 95.31 80 LEU A C 1
ATOM 599 O O . LEU A 1 80 ? -11.765 -7.182 9.979 1.00 95.31 80 LEU A O 1
ATOM 603 N N . TRP A 1 81 ? -12.886 -6.697 11.843 1.00 95.75 81 TRP A N 1
ATOM 604 C CA . TRP A 1 81 ? -14.018 -7.579 11.558 1.00 95.75 81 TRP A CA 1
ATOM 605 C C . TRP A 1 81 ? -15.295 -6.764 11.343 1.00 95.75 81 TRP A C 1
ATOM 607 O O . TRP A 1 81 ? -15.629 -5.887 12.143 1.00 95.75 81 TRP A O 1
ATOM 617 N N . ILE A 1 82 ? -16.030 -7.061 10.272 1.00 90.56 82 ILE A N 1
ATOM 618 C CA . ILE A 1 82 ? -17.315 -6.441 9.939 1.00 90.56 82 ILE A CA 1
ATOM 619 C C . ILE A 1 82 ? -18.296 -7.560 9.601 1.00 90.56 82 ILE A C 1
ATOM 621 O O . ILE A 1 82 ? -18.013 -8.372 8.732 1.00 90.56 82 ILE A O 1
ATOM 625 N N . ARG A 1 83 ? -19.468 -7.583 10.253 1.00 87.88 83 ARG A N 1
ATOM 626 C CA . ARG A 1 83 ? -20.582 -8.503 9.922 1.00 87.88 83 ARG A CA 1
ATOM 627 C C . ARG A 1 83 ? -20.121 -9.956 9.701 1.00 87.88 83 ARG A C 1
ATOM 629 O O . ARG A 1 83 ? -20.392 -10.549 8.663 1.00 87.88 83 ARG A O 1
ATOM 636 N N . ASP A 1 84 ? -19.404 -10.496 10.682 1.00 90.44 84 ASP A N 1
ATOM 637 C CA . ASP A 1 84 ? -18.907 -11.879 10.705 1.00 90.44 84 ASP A CA 1
ATOM 638 C C . ASP A 1 84 ? -17.840 -12.243 9.654 1.00 90.44 84 ASP A C 1
ATOM 640 O O . ASP A 1 84 ? -17.500 -13.418 9.513 1.00 90.44 84 ASP A O 1
ATOM 644 N N . HIS A 1 85 ? -17.229 -11.263 8.983 1.00 93.69 85 HIS A N 1
ATOM 645 C CA . HIS A 1 85 ? -16.087 -11.490 8.096 1.00 93.69 85 HIS A CA 1
ATOM 646 C C . HIS A 1 85 ? -14.953 -10.466 8.305 1.00 93.69 85 HIS A C 1
ATOM 648 O O . HIS A 1 85 ? -15.183 -9.385 8.854 1.00 93.69 85 HIS A O 1
ATOM 654 N N . PRO A 1 86 ? -13.718 -10.761 7.850 1.00 95.19 86 PRO A N 1
ATOM 655 C CA . PRO A 1 86 ? -12.647 -9.772 7.821 1.00 95.19 86 PRO A CA 1
ATOM 656 C C . PRO A 1 86 ? -13.019 -8.568 6.951 1.00 95.19 86 PRO A C 1
ATOM 658 O O . PRO A 1 86 ? -13.624 -8.718 5.887 1.00 95.19 86 PRO A O 1
ATOM 661 N N . ASP A 1 87 ? -12.597 -7.380 7.361 1.00 95.19 87 ASP A N 1
ATOM 662 C CA . ASP A 1 87 ? -12.647 -6.159 6.565 1.00 95.19 87 ASP A CA 1
ATOM 663 C C . ASP A 1 87 ? -11.623 -6.238 5.423 1.00 95.19 87 ASP A C 1
ATOM 665 O O . ASP A 1 87 ? -10.526 -5.683 5.489 1.00 95.19 87 ASP A O 1
ATOM 669 N N . PHE A 1 88 ? -11.958 -7.002 4.381 1.00 94.81 88 PHE A N 1
ATOM 670 C C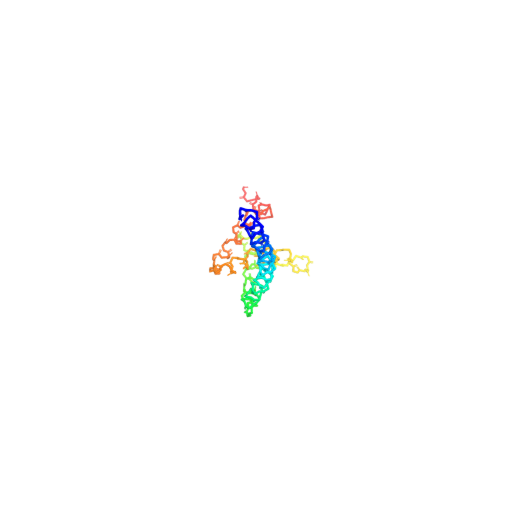A . PHE A 1 88 ? -11.084 -7.208 3.228 1.00 94.81 88 PHE A CA 1
ATOM 671 C C . PHE A 1 88 ? -10.754 -5.898 2.512 1.00 94.81 88 PHE A C 1
ATOM 673 O O . PHE A 1 88 ? -9.641 -5.748 2.010 1.00 94.81 88 PHE A O 1
ATOM 680 N N . GLU A 1 89 ? -11.694 -4.952 2.492 1.00 93.56 89 GLU A N 1
ATOM 681 C CA . GLU A 1 89 ? -11.496 -3.634 1.899 1.00 93.56 89 GLU A CA 1
ATOM 682 C C . GLU A 1 89 ? -10.451 -2.851 2.697 1.00 93.56 89 GLU A C 1
ATOM 684 O O . GLU A 1 89 ? -9.413 -2.481 2.143 1.00 93.56 89 GLU A O 1
ATOM 689 N N . GLY A 1 90 ? -10.646 -2.706 4.011 1.00 94.12 90 GLY A N 1
ATOM 690 C CA . GLY A 1 90 ? -9.682 -2.051 4.893 1.00 94.12 90 GLY A CA 1
ATOM 691 C C . GLY A 1 90 ? -8.300 -2.707 4.840 1.00 94.12 90 GLY A C 1
ATOM 692 O O . GLY A 1 90 ? -7.286 -2.016 4.740 1.00 94.12 90 GLY A O 1
ATOM 693 N N . ILE A 1 91 ? -8.237 -4.040 4.827 1.00 95.94 91 ILE A N 1
ATOM 694 C CA . ILE A 1 91 ? -6.971 -4.771 4.691 1.00 95.94 91 ILE A CA 1
ATOM 695 C C . ILE A 1 91 ? -6.303 -4.462 3.344 1.00 95.94 91 ILE A C 1
ATOM 697 O O . ILE A 1 91 ? -5.117 -4.134 3.321 1.00 95.94 91 ILE A O 1
ATOM 701 N N . SER A 1 92 ? -7.035 -4.530 2.229 1.00 95.50 92 SER A N 1
ATOM 702 C CA . SER A 1 92 ? -6.471 -4.253 0.900 1.00 95.50 92 SER A CA 1
ATOM 703 C C . SER A 1 92 ? -5.904 -2.838 0.792 1.00 95.50 92 SER A C 1
ATOM 705 O O . SER A 1 92 ? -4.752 -2.663 0.395 1.00 95.50 92 SER A O 1
ATOM 707 N N . VAL A 1 93 ? -6.661 -1.838 1.241 1.00 96.00 93 VAL A N 1
ATOM 708 C CA . VAL A 1 93 ? -6.277 -0.435 1.092 1.00 96.00 93 VAL A CA 1
ATOM 709 C C . VAL A 1 93 ? -5.140 -0.090 2.051 1.00 96.00 93 VAL A C 1
ATOM 711 O O . VAL A 1 93 ? -4.095 0.420 1.649 1.00 96.00 93 VAL A O 1
ATOM 714 N N . TRP A 1 94 ? -5.294 -0.381 3.340 1.00 97.06 94 TRP A N 1
ATOM 715 C CA . TRP A 1 94 ? -4.347 0.125 4.33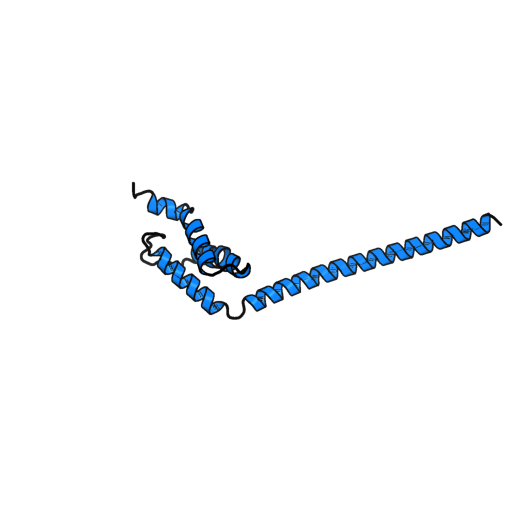1 1.00 97.06 94 TRP A CA 1
ATOM 716 C C . TRP A 1 94 ? -3.079 -0.714 4.423 1.00 97.06 94 TRP A C 1
ATOM 718 O O . TRP A 1 94 ? -1.997 -0.150 4.587 1.00 97.06 94 TRP A O 1
ATOM 728 N N . VAL A 1 95 ? -3.180 -2.039 4.279 1.00 96.44 95 VAL A N 1
ATOM 729 C CA . VAL A 1 95 ? -2.013 -2.926 4.389 1.00 96.44 95 VAL A CA 1
ATOM 730 C C . VAL A 1 95 ? -1.284 -3.036 3.056 1.00 96.44 95 VAL A C 1
ATOM 732 O O . VAL A 1 95 ? -0.072 -2.838 3.012 1.00 96.44 95 VAL A O 1
ATOM 735 N N . PHE A 1 96 ? -1.988 -3.322 1.961 1.00 94.19 96 PHE A N 1
ATOM 736 C CA . PHE A 1 96 ? -1.328 -3.590 0.681 1.00 94.19 96 PHE A CA 1
ATOM 737 C C . PHE A 1 96 ? -1.082 -2.323 -0.143 1.00 94.19 96 PHE A C 1
ATOM 739 O O . PHE A 1 96 ? 0.029 -2.135 -0.644 1.00 94.19 96 PHE A O 1
ATOM 746 N N . ASP A 1 97 ? -2.059 -1.421 -0.247 1.00 95.38 97 ASP A N 1
ATOM 747 C CA . ASP A 1 97 ? -1.889 -0.236 -1.095 1.00 95.38 97 ASP A CA 1
ATOM 748 C C . ASP A 1 97 ? -1.067 0.873 -0.436 1.00 95.38 97 ASP A C 1
ATOM 750 O O . ASP A 1 97 ? -0.305 1.556 -1.134 1.00 95.38 97 ASP A O 1
ATOM 754 N N . VAL A 1 98 ? -1.197 1.047 0.884 1.00 96.62 98 VAL A N 1
ATOM 755 C CA . VAL A 1 98 ? -0.502 2.100 1.639 1.00 96.62 98 VAL A CA 1
ATOM 756 C C . VAL A 1 98 ? 0.720 1.551 2.376 1.00 96.62 98 VAL A C 1
ATOM 758 O O . VAL A 1 98 ? 1.843 1.866 1.985 1.00 96.62 98 VAL A O 1
ATOM 761 N N . TYR A 1 99 ? 0.544 0.714 3.404 1.00 96.94 99 TYR A N 1
ATOM 762 C CA . TYR A 1 99 ? 1.655 0.262 4.252 1.00 96.94 99 TYR A CA 1
ATOM 763 C C . TYR A 1 99 ? 2.759 -0.438 3.445 1.00 96.94 99 TYR A C 1
ATOM 765 O O . TYR A 1 99 ? 3.906 0.015 3.436 1.00 96.94 99 TYR A O 1
ATOM 773 N N . LEU A 1 100 ? 2.418 -1.499 2.706 1.00 93.88 100 LEU A N 1
ATOM 774 C CA . LEU A 1 100 ? 3.386 -2.289 1.944 1.00 93.88 100 LEU A CA 1
ATOM 775 C C . LEU A 1 100 ? 4.091 -1.445 0.879 1.00 93.88 100 LEU A C 1
ATOM 777 O O . LEU A 1 100 ? 5.297 -1.573 0.696 1.00 93.88 100 LEU A O 1
ATOM 781 N N . ARG A 1 101 ? 3.381 -0.528 0.215 1.00 92.50 101 ARG A N 1
ATOM 782 C CA . ARG A 1 101 ? 3.991 0.387 -0.760 1.00 92.50 101 ARG A CA 1
ATOM 783 C C . ARG A 1 101 ? 5.109 1.223 -0.139 1.00 92.50 101 ARG A C 1
ATOM 785 O O . ARG A 1 101 ? 6.149 1.395 -0.769 1.00 92.50 101 ARG A O 1
ATOM 792 N N . HIS A 1 102 ? 4.906 1.754 1.064 1.00 94.69 102 HIS A N 1
ATOM 793 C CA . HIS A 1 102 ? 5.930 2.524 1.776 1.00 94.69 102 HIS A CA 1
ATOM 794 C C . HIS A 1 102 ? 7.096 1.629 2.219 1.00 94.69 102 HIS A C 1
ATOM 796 O O . HIS A 1 102 ? 8.262 1.989 2.050 1.00 94.69 102 HIS A O 1
ATOM 802 N N . ARG A 1 103 ? 6.803 0.406 2.665 1.00 93.62 103 ARG A N 1
ATOM 803 C CA . ARG A 1 103 ? 7.827 -0.585 3.026 1.00 93.62 103 ARG A CA 1
ATOM 804 C C . ARG A 1 103 ? 8.693 -1.008 1.841 1.00 93.62 103 ARG A C 1
ATOM 806 O O . ARG A 1 103 ? 9.913 -1.046 1.972 1.00 93.62 103 ARG A O 1
ATOM 813 N N . LEU A 1 104 ? 8.101 -1.208 0.663 1.00 89.94 104 LEU A N 1
ATOM 814 C CA . LEU A 1 104 ? 8.823 -1.515 -0.579 1.00 89.94 104 LEU A CA 1
ATOM 815 C C . LEU A 1 104 ? 9.700 -0.352 -1.074 1.00 89.94 104 LEU A C 1
ATOM 817 O O . LEU A 1 104 ? 10.656 -0.580 -1.810 1.00 89.94 104 LEU A O 1
ATOM 821 N N . LYS A 1 105 ? 9.422 0.890 -0.653 1.00 90.50 105 LYS A N 1
ATOM 822 C CA . LYS A 1 105 ? 10.304 2.048 -0.890 1.00 90.50 105 LYS A CA 1
ATOM 823 C C . LYS A 1 105 ? 11.482 2.124 0.090 1.00 90.50 105 LYS A C 1
ATOM 825 O O . LYS A 1 105 ? 12.325 3.004 -0.059 1.00 90.50 105 LYS A O 1
ATOM 830 N N . GLY A 1 106 ? 11.546 1.230 1.077 1.00 91.06 106 GLY A N 1
ATOM 831 C CA . GLY A 1 106 ? 12.581 1.212 2.111 1.00 91.06 106 GLY A CA 1
ATOM 832 C C . GLY A 1 106 ? 12.285 2.102 3.320 1.00 91.06 106 GLY A C 1
ATOM 833 O O . GLY A 1 106 ? 13.175 2.322 4.139 1.00 91.06 106 GLY A O 1
ATOM 834 N N . GLU A 1 107 ? 11.061 2.617 3.459 1.00 95.31 107 GLU A N 1
ATOM 835 C CA . GLU A 1 107 ? 10.684 3.436 4.615 1.00 95.31 107 GLU A CA 1
ATOM 836 C C . GLU A 1 107 ? 10.526 2.576 5.876 1.00 95.31 107 GLU A C 1
ATOM 838 O O . GLU A 1 107 ? 10.035 1.450 5.776 1.00 95.31 107 GLU A O 1
ATOM 843 N N . PRO A 1 108 ? 10.906 3.066 7.071 1.00 95.31 108 PRO A N 1
ATOM 844 C CA . PRO A 1 108 ? 10.786 2.308 8.314 1.00 95.31 108 PRO A CA 1
ATOM 845 C C . PRO A 1 108 ? 9.321 2.012 8.676 1.00 95.31 108 PRO A C 1
ATOM 847 O O . PRO A 1 108 ? 8.412 2.763 8.326 1.00 95.31 108 PRO A O 1
ATOM 850 N N . GLU A 1 109 ? 9.101 0.924 9.421 1.00 95.31 109 GLU A 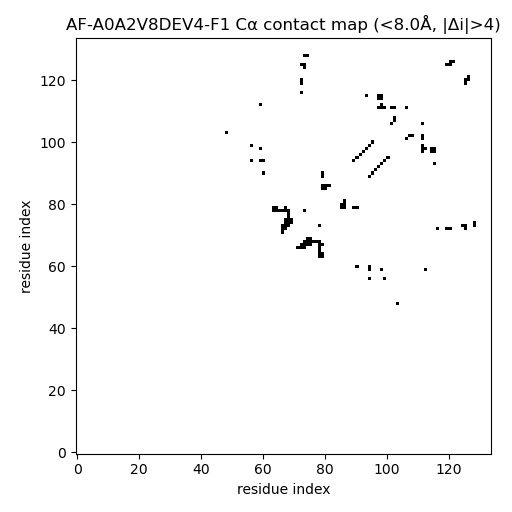N 1
ATOM 851 C CA . GLU A 1 109 ? 7.766 0.441 9.820 1.00 95.31 109 GLU A CA 1
ATOM 852 C C . GLU A 1 109 ? 6.910 1.532 10.482 1.00 95.31 109 GLU A C 1
ATOM 854 O O . GLU A 1 109 ? 5.760 1.726 10.094 1.00 95.31 109 GLU A O 1
ATOM 859 N N . GLU A 1 110 ? 7.479 2.315 11.400 1.00 96.56 110 GLU A N 1
ATOM 860 C CA . GLU A 1 110 ? 6.749 3.395 12.080 1.00 96.56 110 GLU A CA 1
ATOM 861 C C . GLU A 1 110 ? 6.307 4.518 11.132 1.00 96.56 110 GLU A C 1
ATOM 863 O O . GLU A 1 110 ? 5.213 5.059 11.274 1.00 96.56 110 GLU A O 1
ATOM 868 N N . GLN A 1 111 ? 7.106 4.835 10.112 1.00 97.62 111 GLN A N 1
ATOM 869 C CA . GLN A 1 111 ? 6.734 5.843 9.117 1.00 97.62 111 GLN A CA 1
ATOM 870 C C . GLN A 1 111 ? 5.611 5.342 8.199 1.00 97.62 111 GLN A C 1
ATOM 872 O O . GLN A 1 111 ? 4.683 6.091 7.877 1.00 97.62 111 GLN A O 1
ATOM 877 N N . ALA A 1 112 ? 5.652 4.062 7.822 1.00 97.44 112 ALA A N 1
ATOM 878 C CA . ALA A 1 112 ? 4.580 3.438 7.055 1.00 97.44 112 ALA A CA 1
ATOM 879 C C . ALA A 1 112 ? 3.268 3.396 7.862 1.00 97.44 112 ALA A C 1
ATOM 881 O O . ALA A 1 112 ? 2.210 3.746 7.337 1.00 97.44 112 ALA A O 1
ATOM 882 N N . ARG A 1 113 ? 3.333 3.052 9.157 1.00 97.94 113 ARG A N 1
ATOM 883 C CA . ARG A 1 113 ? 2.186 3.094 10.082 1.00 97.94 113 ARG A CA 1
ATOM 884 C C . ARG A 1 113 ? 1.611 4.498 10.228 1.00 97.94 113 ARG A C 1
ATOM 886 O O . ARG A 1 113 ? 0.400 4.670 10.104 1.00 97.94 113 ARG A O 1
ATOM 893 N N . GLN A 1 114 ? 2.465 5.501 10.426 1.00 97.81 114 GLN A N 1
ATOM 894 C CA . GLN A 1 114 ? 2.032 6.893 10.530 1.00 97.81 114 GLN A CA 1
ATOM 895 C C . GLN A 1 114 ? 1.289 7.339 9.264 1.00 97.81 114 GLN A C 1
ATOM 897 O O . GLN A 1 114 ? 0.211 7.921 9.355 1.00 97.81 114 GLN A O 1
ATOM 902 N N . THR A 1 115 ? 1.807 6.980 8.086 1.00 97.44 115 THR A N 1
ATOM 903 C CA . THR A 1 115 ? 1.155 7.290 6.805 1.00 97.44 115 THR A CA 1
ATOM 904 C C . THR A 1 115 ? -0.240 6.665 6.705 1.00 97.44 115 THR A C 1
ATOM 906 O O . THR A 1 115 ? -1.184 7.323 6.268 1.00 97.44 115 THR A O 1
ATOM 909 N N . VAL A 1 116 ? -0.398 5.413 7.148 1.00 97.75 116 VAL A N 1
ATOM 910 C CA . VAL A 1 116 ? -1.709 4.748 7.212 1.00 97.75 116 VAL A CA 1
ATOM 911 C C . VAL A 1 116 ? -2.654 5.473 8.172 1.00 97.75 116 VAL A C 1
ATOM 913 O O . VAL A 1 116 ? -3.798 5.741 7.808 1.00 97.75 116 VAL A O 1
ATOM 916 N N . MET A 1 117 ? -2.192 5.829 9.374 1.00 97.62 117 MET A N 1
ATOM 917 C CA . MET A 1 117 ? -3.005 6.555 10.358 1.00 97.62 117 MET A CA 1
ATOM 918 C C . MET A 1 117 ? -3.492 7.898 9.813 1.00 97.62 117 MET A C 1
ATOM 920 O O . MET A 1 117 ? -4.669 8.230 9.956 1.00 97.62 117 MET A O 1
ATOM 924 N N . ASP A 1 118 ? -2.603 8.658 9.176 1.00 96.69 118 ASP A N 1
ATOM 925 C CA . ASP A 1 118 ? -2.929 9.964 8.609 1.00 96.69 118 ASP A CA 1
ATOM 926 C C . ASP A 1 118 ? -3.944 9.837 7.468 1.00 96.69 118 ASP A C 1
ATOM 928 O O . ASP A 1 118 ? -4.911 10.600 7.417 1.00 96.69 118 ASP A O 1
ATOM 932 N N . ALA A 1 119 ? -3.784 8.832 6.602 1.00 96.00 119 ALA A N 1
ATOM 933 C CA . ALA A 1 119 ? -4.728 8.556 5.524 1.00 96.00 119 ALA A CA 1
ATOM 934 C C . ALA A 1 119 ? -6.113 8.145 6.057 1.00 96.00 119 ALA A C 1
ATOM 936 O O . ALA A 1 119 ? -7.133 8.660 5.593 1.00 96.00 119 ALA A O 1
ATOM 937 N N . ILE A 1 120 ? -6.170 7.285 7.081 1.00 95.81 120 ILE A N 1
ATOM 938 C CA . ILE A 1 120 ? -7.434 6.886 7.718 1.00 95.81 120 ILE A CA 1
ATOM 939 C C . ILE A 1 120 ? -8.132 8.096 8.338 1.00 95.81 120 ILE A C 1
ATOM 941 O O . ILE A 1 120 ? -9.332 8.269 8.136 1.00 95.81 120 ILE A O 1
ATOM 945 N N . LYS A 1 121 ? -7.407 8.975 9.037 1.00 94.50 121 LYS A N 1
ATOM 946 C CA . LYS A 1 121 ? -7.984 10.180 9.663 1.00 94.50 121 LYS A CA 1
ATOM 947 C C . LYS A 1 121 ? -8.575 11.169 8.652 1.00 94.50 121 LYS A C 1
ATOM 949 O O . LYS A 1 121 ? -9.441 11.968 9.002 1.00 94.50 121 LYS A O 1
ATOM 954 N N . GLN A 1 122 ? -8.144 11.109 7.393 1.00 93.12 122 GLN A N 1
ATOM 955 C CA . GLN A 1 122 ? -8.701 11.912 6.300 1.00 93.12 122 GLN A CA 1
ATOM 956 C C . GLN A 1 122 ? -9.941 11.271 5.646 1.00 93.12 122 GLN A C 1
ATOM 958 O O . GLN A 1 122 ? -10.712 11.966 4.970 1.00 93.12 122 GLN A O 1
ATOM 963 N N . SER A 1 123 ? -10.175 9.974 5.870 1.00 92.31 123 SER A N 1
ATOM 964 C CA . SER A 1 123 ? -11.312 9.243 5.299 1.00 92.31 123 SER A CA 1
ATOM 965 C C . SER A 1 123 ? -12.666 9.785 5.774 1.00 92.31 123 SER A C 1
ATOM 967 O O . SER A 1 123 ? -12.798 10.347 6.867 1.00 92.31 123 SER A O 1
ATOM 969 N N . ASP A 1 124 ? -13.697 9.613 4.941 1.00 91.56 124 ASP A N 1
ATOM 970 C CA . ASP A 1 124 ? -15.075 9.958 5.308 1.00 91.56 124 ASP A CA 1
ATOM 971 C C . ASP A 1 124 ? -15.569 9.133 6.500 1.00 91.56 124 ASP A C 1
ATOM 973 O O . ASP A 1 124 ? -16.279 9.659 7.352 1.00 91.56 124 ASP A O 1
ATOM 977 N N . GLU A 1 125 ? -15.159 7.866 6.598 1.00 90.25 125 GLU A N 1
ATOM 978 C CA . GLU A 1 125 ? -15.556 6.987 7.698 1.00 90.25 125 GLU A CA 1
ATOM 979 C C . GLU A 1 125 ? -15.053 7.510 9.047 1.00 90.25 125 GLU A C 1
ATOM 981 O O . GLU A 1 125 ? -15.833 7.666 9.992 1.00 90.25 125 GLU A O 1
ATOM 986 N N . TRP A 1 126 ? -13.760 7.841 9.130 1.00 93.31 126 TRP A N 1
ATOM 987 C CA . TRP A 1 126 ? -13.190 8.399 10.352 1.00 93.31 126 TRP A CA 1
ATOM 988 C C . TRP A 1 126 ? -13.872 9.718 10.717 1.00 93.31 126 TRP A C 1
ATOM 990 O O . TRP A 1 126 ? -14.261 9.916 11.872 1.00 93.31 126 TRP A O 1
ATOM 1000 N N . ARG A 1 127 ? -14.091 10.593 9.723 1.00 92.12 127 ARG A N 1
ATOM 1001 C CA . ARG A 1 127 ? -14.787 11.869 9.919 1.00 92.12 127 ARG A CA 1
ATOM 1002 C C . ARG A 1 127 ? -16.210 11.675 10.425 1.00 92.12 127 ARG A C 1
ATOM 1004 O O . ARG A 1 127 ? -16.571 12.345 11.382 1.00 92.12 127 ARG A O 1
ATOM 1011 N N . ALA A 1 128 ? -16.984 10.755 9.854 1.00 90.12 128 ALA A N 1
ATOM 1012 C CA . ALA A 1 128 ? -18.345 10.456 10.300 1.00 90.12 128 ALA A CA 1
ATOM 1013 C C . ALA A 1 128 ? -18.375 9.940 11.747 1.00 90.12 128 ALA A C 1
ATOM 1015 O O . ALA A 1 128 ? -19.262 10.297 12.523 1.00 90.12 128 ALA A O 1
ATOM 1016 N N . LYS A 1 129 ? -17.375 9.141 12.135 1.00 88.50 129 LYS A N 1
ATOM 1017 C CA . LYS A 1 129 ? -17.249 8.629 13.501 1.00 88.50 129 LYS A CA 1
ATOM 1018 C C . LYS A 1 129 ? -16.871 9.716 14.515 1.00 88.50 129 LYS A C 1
ATOM 1020 O O . LYS A 1 129 ? -17.380 9.695 15.633 1.00 88.50 129 LYS A O 1
ATOM 1025 N N . HIS A 1 130 ? -16.025 10.672 14.128 1.00 89.50 130 HIS A N 1
ATOM 1026 C CA . HIS A 1 130 ? -15.480 11.703 15.025 1.00 89.50 130 HIS A CA 1
ATOM 1027 C C . HIS A 1 130 ? -16.210 13.052 14.945 1.00 89.50 130 HIS A C 1
ATOM 1029 O O . HIS A 1 130 ? -16.020 13.908 15.807 1.00 89.50 130 HIS A O 1
ATOM 1035 N N . SER A 1 131 ? -17.093 13.259 13.964 1.00 77.88 131 SER A N 1
ATOM 1036 C CA . SER A 1 131 ? -17.876 14.494 13.821 1.00 77.88 131 SER A CA 1
ATOM 1037 C C . SER A 1 131 ? -18.940 14.687 14.905 1.00 77.88 131 SER A C 1
ATOM 1039 O O . SER A 1 131 ? -19.435 15.798 15.063 1.00 77.88 131 SER A O 1
ATOM 1041 N N . GLY A 1 132 ? -19.282 13.633 15.656 1.00 60.19 132 GLY A N 1
ATOM 1042 C CA . GLY A 1 132 ? -20.219 13.686 16.785 1.00 60.19 132 GLY A CA 1
ATOM 1043 C C . GLY A 1 132 ? -19.606 14.114 18.126 1.00 60.19 132 GLY A C 1
ATOM 1044 O O . GLY A 1 132 ? -20.323 14.141 19.118 1.00 60.19 132 GLY A O 1
ATOM 1045 N N . ALA A 1 133 ? -18.305 14.426 18.179 1.00 52.34 133 ALA A N 1
ATOM 1046 C CA . ALA A 1 133 ? -17.587 14.811 19.401 1.00 52.34 133 ALA A CA 1
ATOM 1047 C C . ALA A 1 133 ? -17.428 16.339 19.575 1.00 52.34 133 ALA A C 1
ATOM 1049 O O . ALA A 1 133 ? -16.450 16.789 20.172 1.00 52.34 133 ALA A O 1
ATOM 1050 N N . ARG A 1 134 ? -18.347 17.138 19.015 1.00 41.66 134 ARG A N 1
ATOM 1051 C CA . ARG A 1 134 ? -18.396 18.595 19.219 1.00 41.66 134 ARG A CA 1
ATOM 1052 C C . ARG A 1 134 ? -19.489 18.983 20.196 1.00 41.66 134 ARG A C 1
ATOM 1054 O O . ARG A 1 134 ? -20.605 18.443 20.049 1.00 41.66 134 ARG A O 1
#

Secondary structure (DSSP, 8-state):
-HHHHHHHHHHHHHHHHHHHHHHHHHHHHHHHHHHHHHHHHHHHHHHHHHTTTHHHHHHHHHHHHHHHHSTTTT--TTTTEETTEE-HHHIIIIIIIIIIHHHHTT--HHHHHHHHHHHHHHSHHHHHHHTT--

Radius of gyration: 29.52 Å; Cα contacts (8 Å, |Δi|>4): 73; chains: 1; bounding box: 57×32×86 Å

Nearest PDB structures (foldseek):
  1n2a-assembly1_A  TM=3.336E-01  e=6.529E+00  Escherichia coli

pLDDT: mean 91.63, std 7.65, range [41.66, 97.94]

Sequence (134 aa):
MLTRILAVATALLAALVVHQYNRIGNLRLQIAAAEASAGLQARALVADSMEGQGAEMQRAMAWLNDFYKSPEGLQRSEGLWIRDHPDFEGISVWVFDVYLRHRLKGEPEEQARQTVMDAIKQSDEWRAKHSGAR

Solvent-accessible surface area (backbone atoms only — not comparable to full-atom values): 7363 Å² total; per-residue (Å²): 113,68,68,61,54,52,53,51,52,52,53,53,52,52,53,50,51,52,51,50,52,52,50,51,53,52,51,53,52,50,49,56,52,49,53,54,48,50,55,52,50,53,50,49,55,52,52,59,69,50,60,81,41,64,66,55,53,51,52,52,51,54,50,50,27,52,40,22,44,29,92,87,44,63,56,30,93,63,28,50,46,51,96,94,38,71,36,59,64,60,46,47,48,44,46,54,63,43,26,44,49,36,44,77,73,69,48,55,71,69,59,23,50,49,52,38,52,55,53,48,63,69,33,69,66,35,43,64,67,57,66,75,78,116